Protein AF-A0A377K2W6-F1 (afdb_monomer)

Sequence (138 aa):
MQKRLEKEYHQPIAGQLLLKKDSHLPISGSIKARGGIYEVLAHAEKLALEAGLLTLEDDYSKLLSPEFKQFFSQYSIAVGSTGNLGLSIGIMSARIGFKVTVHMSADARAWKKAKLAQSWRYCRGIRARLWCCCRGRT

Structure (mmCIF, N/CA/C/O backbone):
data_AF-A0A377K2W6-F1
#
_entry.id   AF-A0A377K2W6-F1
#
loop_
_atom_site.group_PDB
_atom_site.id
_atom_site.type_symbol
_atom_site.label_atom_id
_atom_site.label_alt_id
_atom_site.label_comp_id
_atom_site.label_asym_id
_atom_site.label_entity_id
_atom_site.label_seq_id
_atom_site.pdbx_PDB_ins_code
_atom_site.Cartn_x
_atom_site.Cartn_y
_atom_site.Cartn_z
_atom_site.occupancy
_atom_site.B_iso_or_equiv
_atom_site.auth_seq_id
_atom_site.auth_comp_id
_atom_site.auth_asym_id
_atom_site.auth_atom_id
_atom_site.pdbx_PDB_model_num
ATOM 1 N N . MET A 1 1 ? 9.549 3.199 -28.302 1.00 90.75 1 MET A N 1
ATOM 2 C CA . MET A 1 1 ? 10.588 2.461 -27.551 1.00 90.75 1 MET A CA 1
ATOM 3 C C . MET A 1 1 ? 11.380 1.553 -28.481 1.00 90.75 1 MET A C 1
ATOM 5 O O . MET A 1 1 ? 12.550 1.834 -28.658 1.00 90.75 1 MET A O 1
ATOM 9 N N . GLN A 1 2 ? 10.752 0.572 -29.143 1.00 93.31 2 GLN A N 1
ATOM 10 C CA . GLN A 1 2 ? 11.415 -0.363 -30.074 1.00 93.31 2 GLN A CA 1
ATOM 11 C C . GLN A 1 2 ? 12.331 0.327 -31.099 1.00 93.31 2 GLN A C 1
ATOM 13 O O . GLN A 1 2 ? 13.540 0.177 -31.005 1.00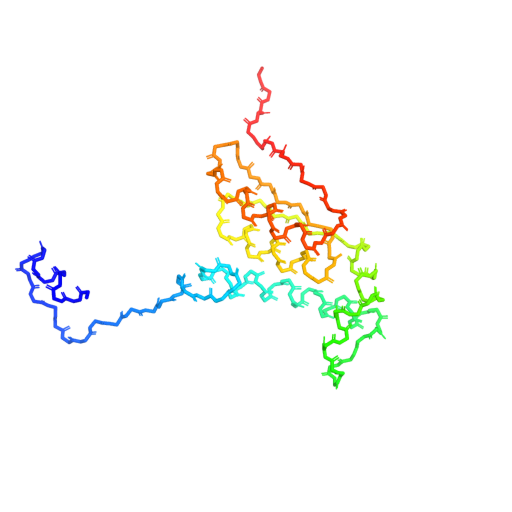 93.31 2 GLN A O 1
ATOM 18 N N . LYS A 1 3 ? 11.787 1.228 -31.933 1.00 94.12 3 LYS A N 1
ATOM 19 C CA . LYS A 1 3 ? 12.575 2.009 -32.913 1.00 94.12 3 LYS A CA 1
ATOM 20 C C . LYS A 1 3 ? 13.770 2.765 -32.317 1.00 94.12 3 LYS A C 1
ATOM 22 O O . LYS A 1 3 ? 14.778 2.966 -32.981 1.00 94.12 3 LYS A O 1
ATOM 27 N N . ARG A 1 4 ? 13.644 3.240 -31.071 1.00 95.25 4 ARG A N 1
ATOM 28 C CA . ARG A 1 4 ? 14.734 3.948 -30.386 1.00 95.25 4 ARG A CA 1
ATOM 29 C C . ARG A 1 4 ? 15.844 2.970 -30.003 1.00 95.25 4 ARG A C 1
ATOM 31 O O . ARG A 1 4 ? 16.998 3.289 -30.239 1.00 95.25 4 ARG A O 1
ATOM 38 N N . LEU A 1 5 ? 15.490 1.813 -29.444 1.00 95.44 5 LEU A N 1
ATOM 39 C CA . LEU A 1 5 ? 16.450 0.777 -29.060 1.00 95.44 5 LEU A CA 1
ATOM 40 C C . LEU A 1 5 ? 17.159 0.198 -30.290 1.00 95.44 5 LEU A C 1
ATOM 42 O O . LEU A 1 5 ? 18.373 0.070 -30.277 1.00 95.44 5 LEU A O 1
ATOM 46 N N . GLU A 1 6 ? 16.433 -0.056 -31.379 1.00 97.12 6 GLU A N 1
ATOM 47 C CA . GLU A 1 6 ? 17.031 -0.527 -32.638 1.00 97.12 6 GLU A CA 1
ATOM 48 C C . GLU A 1 6 ? 18.052 0.473 -33.193 1.00 97.12 6 GLU A C 1
ATOM 50 O O . GLU A 1 6 ? 19.136 0.091 -33.629 1.00 97.12 6 GLU A O 1
ATOM 55 N N . LYS A 1 7 ? 17.735 1.774 -33.115 1.00 96.88 7 LYS A N 1
ATOM 56 C CA . LYS A 1 7 ? 18.658 2.845 -33.503 1.00 96.88 7 LYS A CA 1
ATOM 57 C C . LYS A 1 7 ? 19.883 2.920 -32.587 1.00 96.88 7 LYS A C 1
ATOM 59 O O . LYS A 1 7 ? 20.976 3.152 -33.087 1.00 96.88 7 LYS A O 1
ATOM 64 N N . GLU A 1 8 ? 19.693 2.769 -31.278 1.00 97.19 8 GLU A N 1
ATOM 65 C CA . GLU A 1 8 ? 20.740 2.903 -30.254 1.00 97.19 8 GLU A CA 1
ATOM 66 C C . GLU A 1 8 ? 21.721 1.722 -30.258 1.00 97.19 8 GLU A C 1
ATOM 68 O O . GLU A 1 8 ? 22.918 1.927 -30.100 1.00 97.19 8 GLU A O 1
ATOM 73 N N . TYR A 1 9 ? 21.229 0.505 -30.503 1.00 96.00 9 TYR A N 1
ATOM 74 C CA . TYR A 1 9 ? 22.038 -0.719 -30.504 1.00 96.00 9 TYR A CA 1
ATOM 75 C C . TYR A 1 9 ? 22.412 -1.220 -31.904 1.00 96.00 9 TYR A C 1
ATOM 77 O O . TYR A 1 9 ? 23.085 -2.240 -32.016 1.00 96.00 9 TYR A O 1
ATOM 85 N N . HIS A 1 10 ? 21.987 -0.524 -32.965 1.00 96.19 10 HIS A N 1
ATOM 86 C CA . HIS A 1 10 ? 22.233 -0.888 -34.368 1.00 96.19 10 HIS A CA 1
ATOM 87 C C . HIS A 1 10 ? 21.837 -2.336 -34.709 1.00 96.19 10 HIS A C 1
ATOM 89 O O . HIS A 1 10 ? 22.500 -3.004 -35.500 1.00 96.19 10 HIS A O 1
ATOM 95 N N . GLN A 1 11 ? 20.758 -2.829 -34.099 1.00 95.62 11 GLN A N 1
ATOM 96 C CA . GLN A 1 11 ? 20.269 -4.199 -34.257 1.00 95.62 11 GLN A CA 1
ATOM 97 C C . GLN A 1 11 ? 18.739 -4.206 -34.363 1.00 95.62 11 GLN A C 1
ATOM 99 O O . GLN A 1 11 ? 18.085 -3.539 -33.555 1.00 95.62 11 GLN A O 1
ATOM 104 N N . PRO A 1 12 ? 18.144 -4.939 -35.322 1.00 94.81 12 PRO A N 1
ATOM 105 C CA . PRO A 1 12 ? 16.694 -5.071 -35.414 1.00 94.81 12 PRO A CA 1
ATOM 106 C C . PRO A 1 12 ? 16.151 -5.920 -34.256 1.00 94.81 12 PRO A C 1
ATOM 108 O O . PRO A 1 12 ? 16.730 -6.946 -33.901 1.00 94.81 12 PRO A O 1
ATOM 111 N N . ILE A 1 13 ? 15.013 -5.525 -33.680 1.00 95.81 13 ILE A N 1
ATOM 112 C CA . ILE A 1 13 ? 14.320 -6.319 -32.661 1.00 95.81 13 ILE A CA 1
ATOM 113 C C . ILE A 1 13 ? 13.221 -7.110 -33.366 1.00 95.81 13 ILE A C 1
ATOM 115 O O . ILE A 1 13 ? 12.223 -6.543 -33.811 1.00 95.81 13 ILE A O 1
ATOM 119 N N . ALA A 1 14 ? 13.404 -8.428 -33.466 1.00 95.81 14 ALA A N 1
ATOM 120 C CA . ALA A 1 14 ? 12.417 -9.316 -34.068 1.00 95.81 14 ALA A CA 1
ATOM 121 C C . ALA A 1 14 ? 11.099 -9.322 -33.270 1.00 95.81 14 ALA A C 1
ATOM 123 O O . ALA A 1 14 ? 11.094 -9.349 -32.037 1.00 95.81 14 ALA A O 1
ATOM 124 N N . GLY A 1 15 ? 9.971 -9.349 -33.981 1.00 94.69 15 GLY A N 1
ATOM 125 C CA . GLY A 1 15 ? 8.642 -9.395 -33.371 1.00 94.69 15 GLY A CA 1
ATOM 126 C C . GLY A 1 15 ? 8.199 -8.073 -32.730 1.00 94.69 15 GLY A C 1
ATOM 127 O O . GLY A 1 15 ? 8.595 -6.981 -33.143 1.00 94.69 15 GLY A O 1
ATOM 128 N N . GLN A 1 16 ? 7.306 -8.175 -31.740 1.00 95.06 16 GLN A N 1
ATOM 129 C CA . GLN A 1 16 ? 6.694 -7.027 -31.068 1.00 95.06 16 GLN A CA 1
ATOM 130 C C . GLN A 1 16 ? 7.304 -6.801 -29.683 1.00 95.06 16 GLN A C 1
ATOM 132 O O . GLN A 1 16 ? 7.242 -7.671 -28.816 1.00 95.06 16 GLN A O 1
ATOM 137 N N . LEU A 1 17 ? 7.818 -5.593 -29.438 1.00 95.06 17 LEU A N 1
ATOM 138 C CA . LEU A 1 17 ? 8.262 -5.185 -28.108 1.00 95.06 17 LEU A CA 1
ATOM 139 C C . LEU A 1 17 ? 7.119 -4.514 -27.330 1.00 95.06 17 LEU A C 1
ATOM 141 O O . LEU A 1 17 ? 6.713 -3.391 -27.638 1.00 95.06 17 LEU A O 1
ATOM 145 N N . LEU A 1 18 ? 6.653 -5.166 -26.264 1.00 95.62 18 LEU A N 1
ATOM 146 C CA . LEU A 1 18 ? 5.631 -4.636 -25.355 1.00 95.62 18 LEU A CA 1
ATOM 147 C C . LEU A 1 18 ? 6.252 -4.115 -24.049 1.00 95.62 18 LEU A C 1
ATOM 149 O O . LEU A 1 18 ? 7.241 -4.652 -23.557 1.00 95.62 18 LEU A O 1
ATOM 153 N N . LEU A 1 19 ? 5.650 -3.077 -23.454 1.00 94.25 19 LEU A N 1
ATOM 154 C CA . LEU A 1 19 ? 6.069 -2.519 -22.161 1.00 94.25 19 LEU A CA 1
ATOM 155 C C . LEU A 1 19 ? 4.882 -2.410 -21.200 1.00 94.25 19 LEU A C 1
ATOM 157 O O . LEU A 1 19 ? 3.964 -1.614 -21.410 1.00 94.25 19 LEU A O 1
ATOM 161 N N . LYS A 1 20 ? 4.936 -3.143 -20.084 1.00 96.25 20 LYS A N 1
ATOM 162 C CA . LYS A 1 20 ? 3.947 -3.026 -19.007 1.00 96.25 20 LYS A CA 1
ATOM 163 C C . LYS A 1 20 ? 4.263 -1.822 -18.113 1.00 96.25 20 LYS A C 1
ATOM 165 O O . LYS A 1 20 ? 5.212 -1.831 -17.332 1.00 96.25 20 LYS A O 1
ATOM 170 N N . LYS A 1 21 ? 3.450 -0.767 -18.216 1.00 95.88 21 LYS A N 1
ATOM 171 C CA . LYS A 1 21 ? 3.664 0.522 -17.533 1.00 95.88 21 LYS A CA 1
ATOM 172 C C . LYS A 1 21 ? 3.194 0.544 -16.072 1.00 95.88 21 LYS A C 1
ATOM 174 O O . LYS A 1 21 ? 2.395 1.392 -15.685 1.00 95.88 21 LYS A O 1
ATOM 179 N N . ASP A 1 22 ? 3.748 -0.318 -15.227 1.00 95.94 22 ASP A N 1
ATOM 180 C CA . ASP A 1 22 ? 3.431 -0.295 -13.789 1.00 95.94 22 ASP A CA 1
ATOM 181 C C . ASP A 1 22 ? 3.925 0.982 -13.076 1.00 95.94 22 ASP A C 1
ATOM 183 O O . ASP A 1 22 ? 3.456 1.323 -11.993 1.00 95.94 22 ASP A O 1
ATOM 187 N N . SER A 1 23 ? 4.810 1.751 -13.715 1.00 94.12 23 SER A N 1
ATOM 188 C CA . SER A 1 23 ? 5.178 3.112 -13.300 1.00 94.12 23 SER A CA 1
ATOM 189 C C . SER A 1 23 ? 4.008 4.105 -13.290 1.00 94.12 23 SER A C 1
ATOM 191 O O . SER A 1 23 ? 4.124 5.163 -12.685 1.00 94.12 23 SER A O 1
ATOM 193 N N . HIS A 1 24 ? 2.897 3.791 -13.961 1.00 94.06 24 HIS A N 1
ATOM 194 C CA . HIS A 1 24 ? 1.716 4.656 -14.054 1.00 94.06 24 HIS A CA 1
ATOM 195 C C . HIS A 1 24 ? 0.535 4.121 -13.239 1.00 94.06 24 HIS A C 1
ATOM 197 O O . HIS A 1 24 ? -0.574 4.634 -13.368 1.00 94.06 24 HIS A O 1
ATOM 203 N N . LEU A 1 25 ? 0.745 3.089 -12.413 1.00 93.94 25 LEU A N 1
ATOM 204 C CA . LEU A 1 25 ? -0.314 2.614 -11.530 1.00 93.94 25 LEU A CA 1
ATOM 205 C C . LEU A 1 25 ? -0.761 3.738 -10.584 1.00 93.94 25 LEU A C 1
ATOM 207 O O . LEU A 1 25 ? 0.089 4.484 -10.081 1.00 93.94 25 LEU A O 1
ATOM 211 N N . PRO A 1 26 ? -2.073 3.865 -10.327 1.00 91.69 26 PRO A N 1
ATOM 212 C CA . PRO A 1 26 ? -2.595 4.897 -9.443 1.00 91.69 26 PRO A CA 1
ATOM 213 C C . PRO A 1 26 ? -2.058 4.731 -8.014 1.00 91.69 26 PRO A C 1
ATOM 215 O O . PRO A 1 26 ? -1.423 3.733 -7.666 1.00 91.69 26 PRO A O 1
ATOM 218 N N . ILE A 1 27 ? -2.329 5.730 -7.171 1.00 89.56 27 ILE A N 1
ATOM 219 C CA . ILE A 1 27 ? -1.957 5.786 -5.747 1.00 89.56 27 ILE A CA 1
ATOM 220 C C . ILE A 1 27 ? -0.444 5.960 -5.529 1.00 89.56 27 ILE A C 1
ATOM 222 O O . ILE A 1 27 ? -0.019 7.010 -5.044 1.00 89.56 27 ILE A O 1
ATOM 226 N N . SER A 1 28 ? 0.391 4.984 -5.903 1.00 88.19 28 SER A N 1
ATOM 227 C CA . SER A 1 28 ? 1.834 5.018 -5.609 1.00 88.19 28 SER A CA 1
ATOM 228 C C . SER A 1 28 ? 2.762 5.086 -6.826 1.00 88.19 28 SER A C 1
ATOM 230 O O . SER A 1 28 ? 3.963 5.297 -6.638 1.00 88.19 28 SER A O 1
ATOM 232 N N . GLY A 1 29 ? 2.252 4.992 -8.062 1.00 91.56 29 GLY A N 1
ATOM 233 C CA . GLY A 1 29 ? 3.057 5.204 -9.278 1.00 91.56 29 GLY A CA 1
ATOM 234 C C . GLY A 1 29 ? 4.149 4.154 -9.482 1.00 91.56 29 GLY A C 1
ATOM 235 O O . GLY A 1 29 ? 5.253 4.467 -9.927 1.00 91.56 29 GLY A O 1
ATOM 236 N N . SER A 1 30 ? 3.904 2.912 -9.061 1.00 94.25 30 SER A N 1
ATOM 237 C CA . SER A 1 30 ? 4.871 1.824 -9.200 1.00 94.25 30 SER A CA 1
ATOM 238 C C . SER A 1 30 ? 4.205 0.458 -9.088 1.00 94.25 30 SER A C 1
ATOM 240 O O . SER A 1 30 ? 3.104 0.343 -8.558 1.00 94.25 30 SER A O 1
ATOM 242 N N . ILE A 1 31 ? 4.940 -0.602 -9.433 1.00 96.56 31 ILE A N 1
ATOM 243 C CA . ILE A 1 31 ? 4.527 -1.996 -9.200 1.00 96.56 31 ILE A CA 1
ATOM 244 C C . ILE A 1 31 ? 4.145 -2.287 -7.737 1.00 96.56 31 ILE A C 1
ATOM 246 O O . ILE A 1 31 ? 3.352 -3.183 -7.462 1.00 96.56 31 ILE A O 1
ATOM 250 N N . LYS A 1 32 ? 4.670 -1.515 -6.774 1.00 95.62 32 LYS A N 1
ATOM 251 C CA . LYS A 1 32 ? 4.354 -1.685 -5.349 1.00 95.62 32 LYS A CA 1
ATOM 252 C C . LYS A 1 32 ? 2.926 -1.240 -4.999 1.00 95.62 32 LYS A C 1
ATOM 254 O O . LYS A 1 32 ? 2.441 -1.638 -3.947 1.00 95.62 32 LYS A O 1
ATOM 259 N N . ALA A 1 33 ? 2.233 -0.538 -5.904 1.00 93.75 33 ALA A N 1
ATOM 260 C CA . ALA A 1 33 ? 0.791 -0.295 -5.825 1.00 93.75 33 ALA A CA 1
ATOM 261 C C . ALA A 1 33 ? -0.040 -1.588 -5.895 1.00 93.75 33 ALA A C 1
ATOM 263 O O . ALA A 1 33 ? -1.216 -1.566 -5.568 1.00 93.75 33 ALA A O 1
ATOM 264 N N . ARG A 1 34 ? 0.546 -2.709 -6.334 1.00 96.69 34 ARG A N 1
ATOM 265 C CA . ARG A 1 34 ? -0.113 -4.019 -6.307 1.00 96.69 34 ARG A CA 1
ATOM 266 C C . ARG A 1 34 ? 0.034 -4.641 -4.920 1.00 96.69 34 ARG A C 1
ATOM 268 O O . ARG A 1 34 ? -0.815 -4.445 -4.062 1.00 96.69 34 ARG A O 1
ATOM 275 N N . GLY A 1 35 ? 1.164 -5.309 -4.677 1.00 96.00 35 GLY A N 1
ATOM 276 C CA . GLY A 1 35 ? 1.384 -6.074 -3.447 1.00 96.00 35 GLY A CA 1
ATOM 277 C C . GLY A 1 35 ? 1.365 -5.225 -2.176 1.00 96.00 35 GLY A C 1
ATOM 278 O O . GLY A 1 35 ? 0.766 -5.627 -1.193 1.00 96.00 35 GLY A O 1
ATOM 279 N N . GLY A 1 36 ? 1.947 -4.021 -2.194 1.00 95.19 36 GLY A N 1
ATOM 280 C CA . GLY A 1 36 ? 1.998 -3.179 -0.993 1.00 95.19 36 GLY A CA 1
ATOM 281 C C . GLY A 1 36 ? 0.637 -2.621 -0.573 1.00 95.19 36 GLY A C 1
ATOM 282 O O . GLY A 1 36 ? 0.429 -2.368 0.605 1.00 95.19 36 GLY A O 1
ATOM 283 N N . ILE A 1 37 ? -0.278 -2.418 -1.523 1.00 96.25 37 ILE A N 1
ATOM 284 C CA . ILE A 1 37 ? -1.652 -1.996 -1.222 1.00 96.25 37 ILE A CA 1
ATOM 285 C C . ILE A 1 37 ? -2.485 -3.204 -0.806 1.00 96.25 37 ILE A C 1
ATOM 287 O O . ILE A 1 37 ? -3.190 -3.127 0.195 1.00 96.25 37 ILE A O 1
ATOM 291 N N . TYR A 1 38 ? -2.360 -4.314 -1.539 1.00 98.00 38 TYR A N 1
ATOM 292 C CA . TYR A 1 38 ? -3.048 -5.562 -1.224 1.00 98.00 38 TYR A CA 1
ATOM 293 C C . TYR A 1 38 ? -2.748 -6.039 0.199 1.00 98.00 38 TYR A C 1
ATOM 295 O O . TYR A 1 38 ? -3.677 -6.339 0.931 1.00 98.00 38 TYR A O 1
ATOM 303 N N . GLU A 1 39 ? -1.482 -6.017 0.621 1.00 98.06 39 GLU A N 1
ATOM 304 C CA . GLU A 1 39 ? -1.077 -6.410 1.977 1.00 98.06 39 GLU A CA 1
ATOM 305 C C . GLU A 1 39 ? -1.824 -5.614 3.058 1.00 98.06 39 GLU A C 1
ATOM 307 O O . GLU A 1 39 ? -2.353 -6.178 4.011 1.00 98.06 39 GLU A O 1
ATOM 312 N N . VAL A 1 40 ? -1.924 -4.291 2.889 1.00 97.12 40 VAL A N 1
ATOM 313 C CA . VAL A 1 40 ? -2.628 -3.425 3.847 1.00 97.12 40 VAL A CA 1
ATOM 314 C C . VAL A 1 40 ? -4.130 -3.710 3.850 1.00 97.12 40 VAL A C 1
ATOM 316 O O . VAL A 1 40 ? -4.740 -3.719 4.916 1.00 97.12 40 VAL A O 1
ATOM 319 N N . LEU A 1 41 ? -4.723 -3.931 2.674 1.00 97.50 41 LEU A N 1
ATOM 320 C CA . LEU A 1 41 ? -6.148 -4.237 2.541 1.00 97.50 41 LEU A CA 1
ATOM 321 C C . LEU A 1 41 ? -6.496 -5.597 3.152 1.00 97.50 41 LEU A C 1
ATOM 323 O O . LEU A 1 41 ? -7.409 -5.666 3.965 1.00 97.50 41 LEU A O 1
ATOM 327 N N . ALA A 1 42 ? -5.731 -6.639 2.828 1.00 98.06 42 ALA A N 1
ATOM 328 C CA . ALA A 1 42 ? -5.916 -7.979 3.372 1.00 98.06 42 ALA A CA 1
ATOM 329 C C . ALA A 1 42 ? -5.750 -7.989 4.898 1.00 98.06 42 ALA A C 1
ATOM 331 O O . ALA A 1 42 ? -6.522 -8.624 5.613 1.00 98.06 42 ALA A O 1
ATOM 332 N N . HIS A 1 43 ? -4.781 -7.233 5.424 1.00 97.94 43 HIS A N 1
ATOM 333 C CA . HIS A 1 43 ? -4.620 -7.095 6.867 1.00 97.94 43 HIS A CA 1
ATOM 334 C C . HIS A 1 43 ? -5.802 -6.361 7.525 1.00 97.94 43 HIS A C 1
ATOM 336 O O . HIS A 1 43 ? -6.263 -6.780 8.584 1.00 97.94 43 HIS A O 1
ATOM 342 N N . ALA A 1 44 ? -6.314 -5.293 6.902 1.00 97.75 44 ALA A N 1
ATOM 343 C CA . ALA A 1 44 ? -7.478 -4.560 7.402 1.00 97.75 44 ALA A CA 1
ATOM 344 C C . ALA A 1 44 ? -8.751 -5.416 7.407 1.00 97.75 44 ALA A C 1
ATOM 346 O O . ALA A 1 44 ? -9.469 -5.426 8.404 1.00 97.75 44 ALA A O 1
ATOM 347 N N . GLU A 1 45 ? -8.999 -6.147 6.318 1.00 98.06 45 GLU A N 1
ATOM 348 C CA . GLU A 1 45 ? -10.118 -7.082 6.185 1.00 98.06 45 GLU A CA 1
ATOM 349 C C . GLU A 1 45 ? -10.040 -8.159 7.267 1.00 98.06 45 GLU A C 1
ATOM 351 O O . GLU A 1 45 ? -10.980 -8.308 8.043 1.00 98.06 45 GLU A O 1
ATOM 356 N N . LYS A 1 46 ? -8.884 -8.822 7.411 1.00 98.06 46 LYS A N 1
ATOM 357 C CA . LYS A 1 46 ? -8.666 -9.835 8.449 1.00 98.06 46 LYS A CA 1
ATOM 358 C C . LYS A 1 46 ? -9.013 -9.315 9.847 1.00 98.06 46 LYS A C 1
ATOM 360 O O . LYS A 1 46 ? -9.780 -9.957 10.554 1.00 98.06 46 LYS A O 1
ATOM 365 N N . LEU A 1 47 ? -8.483 -8.152 10.236 1.00 98.06 47 LEU A N 1
ATOM 366 C CA . LEU A 1 47 ? -8.750 -7.568 11.556 1.00 98.06 47 LEU A CA 1
ATOM 367 C C . LEU A 1 47 ? -10.234 -7.238 11.758 1.00 98.06 47 LEU A C 1
ATOM 369 O O . LEU A 1 47 ? -10.769 -7.430 12.847 1.00 98.06 47 LEU A O 1
ATOM 373 N N . ALA A 1 48 ? -10.896 -6.726 10.721 1.00 97.69 48 ALA A N 1
ATOM 374 C CA . ALA A 1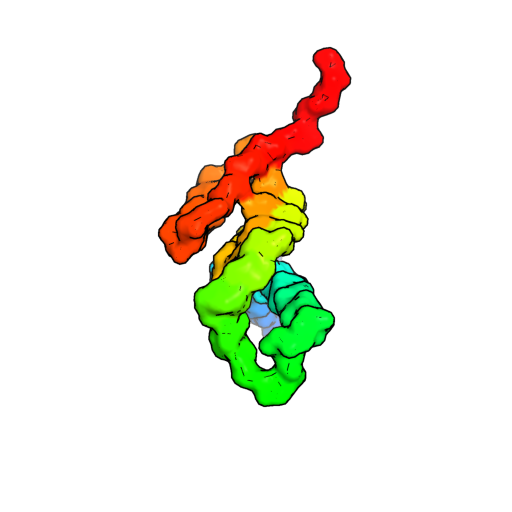 48 ? -12.304 -6.365 10.784 1.00 97.69 48 ALA A CA 1
ATOM 375 C C . ALA A 1 48 ? -13.226 -7.594 10.873 1.00 97.69 48 ALA A C 1
ATOM 377 O O . ALA A 1 48 ? -14.194 -7.564 11.636 1.00 97.69 48 ALA A O 1
ATOM 378 N N . LEU A 1 49 ? -12.906 -8.666 10.137 1.00 97.81 49 LEU A N 1
ATOM 379 C CA . LEU A 1 49 ? -13.602 -9.954 10.207 1.00 97.81 49 LEU A CA 1
ATOM 380 C C . LEU A 1 49 ? -13.408 -10.608 11.584 1.00 97.81 49 LEU A C 1
ATOM 382 O O . LEU A 1 49 ? -14.379 -11.016 12.213 1.00 97.81 49 LEU A O 1
ATOM 386 N N . GLU A 1 50 ? -12.170 -10.659 12.091 1.00 97.75 50 GLU A N 1
ATOM 387 C CA . GLU A 1 50 ? -11.851 -11.240 13.408 1.00 97.75 50 GLU A CA 1
ATOM 388 C C . GLU A 1 50 ? -12.538 -10.496 14.562 1.00 97.75 50 GLU A C 1
ATOM 390 O O . GLU A 1 50 ? -12.918 -11.110 15.557 1.00 97.75 50 GLU A O 1
ATOM 395 N N . ALA A 1 51 ? -12.740 -9.183 14.426 1.00 96.94 51 ALA A N 1
ATOM 396 C CA . ALA A 1 51 ? -13.476 -8.373 15.393 1.00 96.94 51 ALA A CA 1
ATOM 397 C C . ALA A 1 51 ? -15.009 -8.467 15.246 1.00 96.94 51 ALA A C 1
ATOM 399 O O . ALA A 1 51 ? -15.728 -7.840 16.024 1.00 96.94 51 ALA A O 1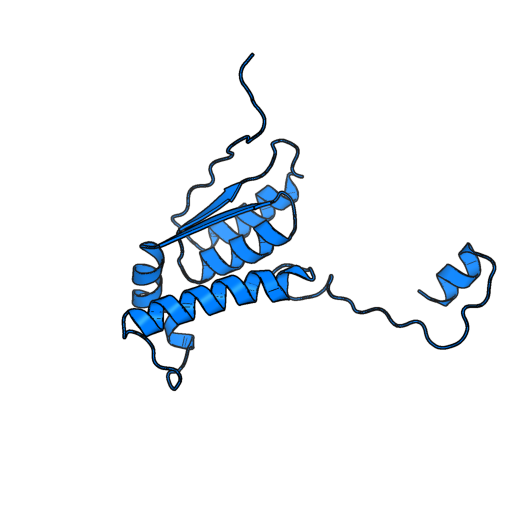
ATOM 400 N N . GLY A 1 52 ? -15.519 -9.195 14.245 1.00 96.94 52 GLY A N 1
ATOM 401 C CA . GLY A 1 52 ? -16.952 -9.284 13.945 1.00 96.94 52 GLY A CA 1
ATOM 402 C C . GLY A 1 52 ? -17.574 -7.967 13.467 1.00 96.94 52 GLY A C 1
ATOM 403 O O . GLY A 1 52 ? -18.788 -7.796 13.539 1.00 96.94 52 GLY A O 1
ATOM 404 N N . LEU A 1 53 ? -16.755 -7.012 13.011 1.00 96.19 53 LEU A N 1
ATOM 405 C CA . LEU A 1 53 ? -17.206 -5.696 12.540 1.00 96.19 53 LEU A CA 1
ATOM 406 C C . LEU A 1 53 ? -17.560 -5.700 11.046 1.00 96.19 53 LEU A C 1
ATOM 408 O O . LEU A 1 53 ? -18.287 -4.818 10.574 1.00 96.19 53 LEU A O 1
ATOM 412 N N . LEU A 1 54 ? -17.021 -6.670 10.309 1.00 97.38 54 LEU A N 1
ATOM 413 C CA . LEU A 1 54 ? -17.183 -6.862 8.872 1.00 97.38 54 LEU A CA 1
ATOM 414 C C . LEU A 1 54 ? -17.590 -8.314 8.593 1.00 97.38 54 LEU A C 1
ATOM 416 O O . LEU A 1 54 ? -17.157 -9.221 9.303 1.00 97.38 54 LEU A O 1
ATOM 420 N N . THR A 1 55 ? -18.367 -8.528 7.535 1.00 97.00 55 THR A N 1
ATOM 421 C CA . THR A 1 55 ? -18.562 -9.839 6.894 1.00 97.00 55 THR A CA 1
ATOM 422 C C . THR A 1 55 ? -18.109 -9.794 5.432 1.00 97.00 55 THR A C 1
ATOM 424 O O . THR A 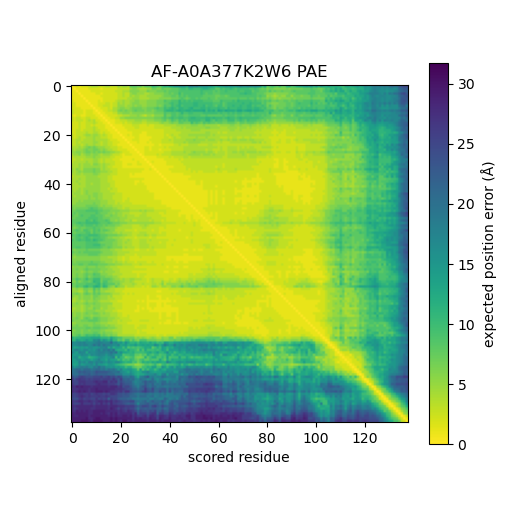1 55 ? -17.833 -8.725 4.886 1.00 97.00 55 THR A O 1
ATOM 427 N N . LEU A 1 56 ? -18.001 -10.949 4.769 1.00 96.12 56 LEU A N 1
ATOM 428 C CA . LEU A 1 56 ? -17.569 -10.997 3.365 1.00 96.12 56 LEU A CA 1
ATOM 429 C C . LEU A 1 56 ? -18.617 -10.411 2.405 1.00 96.12 56 LEU A C 1
ATOM 431 O O . LEU A 1 56 ? -18.279 -10.010 1.296 1.00 96.12 56 LEU A O 1
ATOM 435 N N . GLU A 1 57 ? -19.869 -10.341 2.845 1.00 96.81 57 GLU A N 1
ATOM 436 C CA . GLU A 1 57 ? -21.022 -9.870 2.080 1.00 96.81 57 GLU A CA 1
ATOM 437 C C . GLU A 1 57 ? -21.321 -8.377 2.293 1.00 96.81 57 GLU A C 1
ATOM 439 O O . GLU A 1 57 ? -22.161 -7.813 1.590 1.00 96.81 57 GLU A O 1
ATOM 444 N N . ASP A 1 58 ? -20.659 -7.737 3.260 1.00 96.44 58 ASP A N 1
ATOM 445 C CA . ASP A 1 58 ? -20.817 -6.312 3.541 1.00 96.44 58 ASP A CA 1
ATOM 446 C C . ASP A 1 58 ? -20.330 -5.431 2.377 1.00 96.44 58 ASP A C 1
ATOM 448 O O . ASP A 1 58 ? -19.460 -5.805 1.590 1.00 96.44 58 ASP A O 1
ATOM 452 N N . ASP A 1 59 ? -20.816 -4.187 2.319 1.00 96.88 59 ASP A N 1
ATOM 453 C CA . ASP A 1 59 ? -20.183 -3.148 1.504 1.00 96.88 59 ASP A CA 1
ATOM 454 C C . ASP A 1 59 ? -18.947 -2.584 2.223 1.00 96.88 59 ASP A C 1
ATOM 456 O O . ASP A 1 59 ? -19.035 -1.922 3.261 1.00 96.88 59 ASP A O 1
ATOM 460 N N . TYR A 1 60 ? -17.776 -2.796 1.622 1.00 96.56 60 TYR A N 1
ATOM 461 C CA . TYR A 1 60 ? -16.474 -2.415 2.170 1.00 96.56 60 TYR A CA 1
ATOM 462 C C . TYR A 1 60 ? -16.259 -0.897 2.178 1.00 96.56 60 TYR A C 1
ATOM 464 O O . TYR A 1 60 ? -15.297 -0.415 2.781 1.00 96.56 60 TYR A O 1
ATOM 472 N N . SER A 1 61 ? -17.160 -0.113 1.575 1.00 95.12 61 SER A N 1
ATOM 473 C CA . SER A 1 61 ? -17.182 1.344 1.732 1.00 95.12 61 SER A CA 1
ATOM 474 C C . SER A 1 61 ? -17.228 1.765 3.212 1.00 95.12 61 SER A C 1
ATOM 476 O O . SER A 1 61 ? -16.619 2.779 3.578 1.00 95.12 61 SER A O 1
ATOM 478 N N . LYS A 1 62 ? -17.822 0.935 4.091 1.00 94.50 62 LYS A N 1
ATOM 479 C CA . LYS A 1 62 ? -17.853 1.137 5.551 1.00 94.50 62 LYS A CA 1
ATOM 480 C C . LYS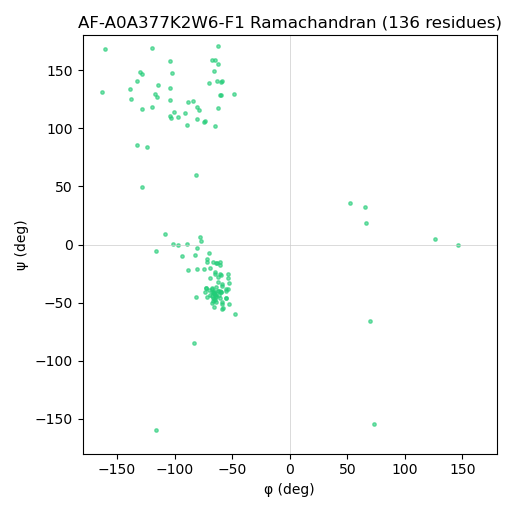 A 1 62 ? -16.469 1.168 6.201 1.00 94.50 62 LYS A C 1
ATOM 482 O O . LYS A 1 62 ? -16.302 1.855 7.201 1.00 94.50 62 LYS A O 1
ATOM 487 N N . LEU A 1 63 ? -15.444 0.544 5.605 1.00 94.19 63 LEU A N 1
ATOM 488 C CA . LEU A 1 63 ? -14.060 0.594 6.110 1.00 94.19 63 LEU A CA 1
ATOM 489 C C . LEU A 1 63 ? -13.487 2.021 6.158 1.00 94.19 63 LEU A C 1
ATOM 491 O O . LEU A 1 63 ? -12.458 2.264 6.786 1.00 94.19 63 LEU A O 1
ATOM 495 N N . LEU A 1 64 ? -14.133 2.977 5.482 1.00 92.62 64 LEU A N 1
ATOM 496 C CA . LEU A 1 64 ? -13.752 4.387 5.483 1.00 92.62 64 LEU A CA 1
ATOM 497 C C . LEU A 1 64 ? -14.548 5.240 6.481 1.00 92.62 64 LEU A C 1
ATOM 499 O O . LEU A 1 64 ? -14.278 6.448 6.565 1.00 92.62 64 LEU A O 1
ATOM 503 N N . SER A 1 65 ? -15.491 4.643 7.216 1.00 95.00 65 SER A N 1
ATOM 504 C CA . SER A 1 65 ? -16.315 5.327 8.211 1.00 95.00 65 SER A CA 1
ATOM 505 C C . SER A 1 65 ? -15.482 5.792 9.419 1.00 95.00 65 SER A C 1
ATOM 507 O O . SER A 1 65 ? -14.375 5.288 9.655 1.00 95.00 65 SER A O 1
ATOM 509 N N . PRO A 1 66 ? -15.964 6.782 10.193 1.00 95.00 66 PRO A N 1
ATOM 510 C CA . PRO A 1 66 ? -15.289 7.227 11.412 1.00 95.00 66 PRO A CA 1
ATOM 511 C C . PRO A 1 66 ? -15.040 6.096 12.421 1.00 95.00 66 PRO A C 1
ATOM 513 O O . PRO A 1 66 ? -13.966 6.045 13.021 1.00 95.00 66 PRO A O 1
ATOM 516 N N . GLU A 1 67 ? -15.985 5.167 12.560 1.00 95.31 67 GLU A N 1
ATOM 517 C CA . GLU A 1 67 ? -15.931 4.039 13.495 1.00 95.31 67 GLU A CA 1
ATOM 518 C C . GLU A 1 67 ? -14.810 3.066 13.108 1.00 95.31 67 GLU A C 1
ATOM 520 O O . GLU A 1 67 ? -13.977 2.707 13.943 1.00 95.31 67 GLU A O 1
ATOM 525 N N . PHE A 1 68 ? -14.711 2.712 11.821 1.00 96.88 68 PHE A N 1
ATOM 526 C CA . PHE A 1 68 ? -13.626 1.865 11.319 1.00 96.88 68 PHE A CA 1
ATOM 527 C C . PHE A 1 68 ? -12.266 2.545 11.417 1.00 96.88 68 PHE A C 1
ATOM 529 O O . PHE A 1 68 ? -11.289 1.919 11.824 1.00 96.88 68 PHE A O 1
ATOM 536 N N . LYS A 1 69 ? -12.186 3.847 11.125 1.00 94.25 69 LYS A N 1
ATOM 537 C CA . LYS A 1 69 ? -10.944 4.604 11.334 1.00 94.25 69 LYS A CA 1
ATOM 538 C C . LYS A 1 69 ? -10.510 4.586 12.797 1.00 94.25 69 LYS A C 1
ATOM 540 O O . LYS A 1 69 ? -9.319 4.444 13.071 1.00 94.25 69 LYS A O 1
ATOM 545 N N . GLN A 1 70 ? -11.450 4.715 13.735 1.00 95.62 70 GLN A N 1
ATOM 546 C CA . GLN A 1 70 ? -11.156 4.624 15.162 1.00 95.62 70 GLN A CA 1
ATOM 547 C C . GLN A 1 70 ? -10.679 3.219 15.544 1.00 95.62 70 GLN A C 1
ATOM 549 O O . GLN A 1 70 ? -9.681 3.103 16.259 1.00 95.62 70 GLN A O 1
ATOM 554 N N . PHE A 1 71 ? -11.324 2.170 15.032 1.00 97.81 71 PHE A N 1
ATOM 555 C CA . PHE A 1 71 ? -10.898 0.783 15.219 1.00 97.81 71 PHE A CA 1
ATOM 556 C C . PHE A 1 71 ? -9.466 0.556 14.706 1.00 97.81 71 PHE A C 1
ATOM 558 O O . PHE A 1 71 ? -8.582 0.184 15.479 1.00 97.81 71 PHE A O 1
ATOM 565 N N . PHE A 1 72 ? -9.179 0.894 13.446 1.00 97.62 72 PHE A N 1
ATOM 566 C CA . PHE A 1 72 ? -7.848 0.704 12.858 1.00 97.62 72 PHE A CA 1
ATOM 567 C C . PHE A 1 72 ? -6.757 1.558 13.518 1.00 97.62 72 PHE A C 1
ATOM 569 O O . PHE A 1 72 ? -5.594 1.153 13.538 1.00 97.62 72 PHE A O 1
ATOM 576 N N . SER A 1 73 ? -7.107 2.694 14.135 1.00 95.50 73 SER A N 1
ATOM 577 C CA . SER A 1 73 ? -6.151 3.532 14.878 1.00 95.50 73 SER A CA 1
ATOM 578 C C . SER A 1 73 ? -5.544 2.843 16.110 1.00 95.50 73 SER A C 1
ATOM 580 O O . SER A 1 73 ? -4.529 3.305 16.649 1.00 95.50 73 SER A O 1
ATOM 582 N N . GLN A 1 74 ? -6.142 1.742 16.569 1.00 96.31 74 GLN A N 1
ATOM 583 C CA . GLN A 1 74 ? -5.624 0.923 17.666 1.00 96.31 74 GLN A CA 1
ATOM 584 C C . GLN A 1 74 ? -4.424 0.074 17.224 1.00 96.31 74 GLN A C 1
ATOM 586 O O . GLN A 1 74 ? -3.587 -0.279 18.051 1.00 96.31 74 GLN A O 1
ATOM 591 N N . TYR A 1 75 ? -4.281 -0.159 15.918 1.00 96.94 75 TYR A N 1
ATOM 592 C CA . TYR A 1 75 ? -3.222 -0.965 15.324 1.00 96.94 75 TYR A CA 1
ATOM 593 C C . TYR A 1 75 ? -2.155 -0.091 14.659 1.00 96.94 75 TYR A C 1
ATOM 595 O O . TYR A 1 75 ? -2.384 1.067 14.283 1.00 96.94 75 TYR A O 1
ATOM 603 N N . SER A 1 76 ? -0.958 -0.656 14.499 1.00 94.62 76 SER A N 1
ATOM 604 C CA . SER A 1 76 ? 0.174 0.037 13.890 1.00 94.62 76 SER A CA 1
ATOM 605 C C . SER A 1 76 ? 0.883 -0.797 12.835 1.00 94.62 76 SER A C 1
ATOM 607 O O . SER A 1 76 ? 1.139 -1.976 13.052 1.00 94.62 76 SER A O 1
ATOM 609 N N . ILE A 1 77 ? 1.287 -0.148 11.745 1.00 94.25 77 ILE A N 1
ATOM 610 C CA . ILE A 1 77 ? 2.056 -0.749 10.653 1.00 94.25 77 ILE A CA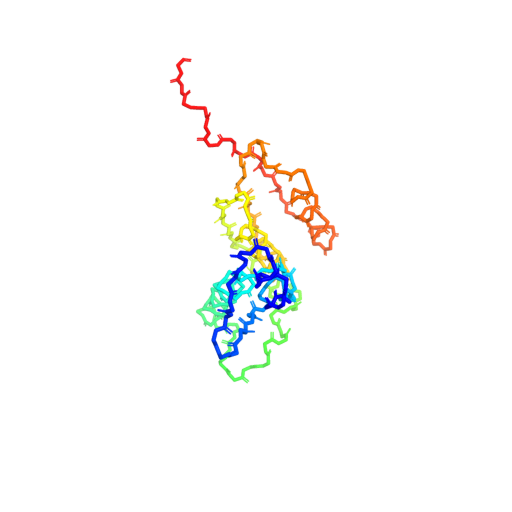 1
ATOM 611 C C . ILE A 1 77 ? 3.426 -0.074 10.594 1.00 94.25 77 ILE A C 1
ATOM 613 O O . ILE A 1 77 ? 3.523 1.151 10.509 1.00 94.25 77 ILE A O 1
ATOM 617 N N . ALA A 1 78 ? 4.497 -0.862 10.612 1.00 93.25 78 ALA A N 1
ATOM 618 C CA . ALA A 1 78 ? 5.856 -0.371 10.422 1.00 93.25 78 ALA A CA 1
ATOM 619 C C . ALA A 1 78 ? 6.448 -0.935 9.127 1.00 93.25 78 ALA A C 1
ATOM 621 O O . ALA A 1 78 ? 6.303 -2.117 8.832 1.00 93.25 78 ALA A O 1
ATOM 622 N N . VAL A 1 79 ? 7.133 -0.095 8.350 1.00 92.12 79 VAL A N 1
ATOM 623 C CA . VAL A 1 79 ? 7.821 -0.521 7.124 1.00 92.12 79 VAL A CA 1
ATOM 624 C C . VAL A 1 79 ? 9.192 0.135 7.015 1.00 92.12 79 VAL A C 1
ATOM 626 O O . VAL A 1 79 ? 9.318 1.358 7.043 1.00 92.12 79 VAL A O 1
ATOM 629 N N . GLY A 1 80 ? 10.232 -0.681 6.853 1.00 90.75 80 GLY A N 1
ATOM 630 C CA . GLY A 1 80 ? 11.580 -0.228 6.514 1.00 90.75 80 GLY A CA 1
ATOM 631 C C . GLY A 1 80 ? 11.766 -0.161 5.004 1.00 90.75 80 GLY A C 1
ATOM 632 O O . GLY A 1 80 ? 11.930 -1.186 4.353 1.00 90.75 80 GLY A O 1
ATOM 633 N N . SER A 1 81 ? 11.717 1.034 4.415 1.00 87.25 81 SER A N 1
ATOM 634 C CA . SER A 1 81 ? 11.933 1.206 2.975 1.00 87.25 81 SER A CA 1
ATOM 635 C C . SER A 1 81 ? 12.229 2.658 2.609 1.00 87.25 81 SER A C 1
ATOM 637 O O . SER A 1 81 ? 11.433 3.554 2.865 1.00 87.25 81 SER A O 1
ATOM 639 N N . THR A 1 82 ? 13.284 2.876 1.825 1.00 82.12 82 THR A N 1
ATOM 640 C CA . THR A 1 82 ? 13.602 4.176 1.197 1.00 82.12 82 THR A CA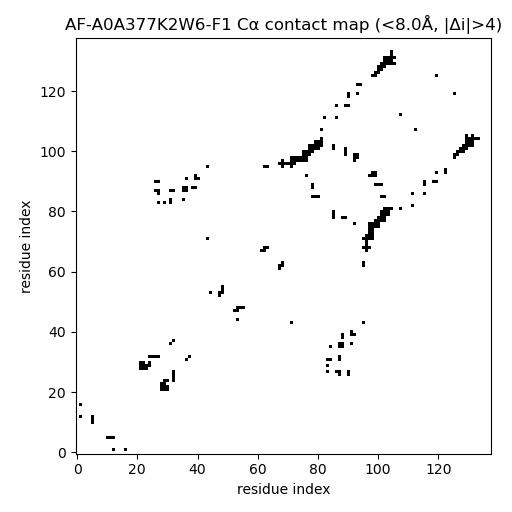 1
ATOM 641 C C . THR A 1 82 ? 12.946 4.369 -0.183 1.00 82.12 82 THR A C 1
ATOM 643 O O . THR A 1 82 ? 13.142 5.383 -0.867 1.00 82.12 82 THR A O 1
ATOM 646 N N . GLY A 1 83 ? 12.179 3.373 -0.637 1.00 86.69 83 GLY A N 1
ATOM 647 C CA . GLY A 1 83 ? 11.598 3.277 -1.974 1.00 86.69 83 GLY A CA 1
ATOM 648 C C . GLY A 1 83 ? 10.070 3.296 -2.016 1.00 86.69 83 GLY A C 1
ATOM 649 O O . GLY A 1 83 ? 9.389 3.737 -1.092 1.00 86.69 83 GLY A O 1
ATOM 650 N N . ASN A 1 84 ? 9.532 2.792 -3.126 1.00 88.56 84 ASN A N 1
ATOM 651 C CA . ASN A 1 84 ? 8.096 2.821 -3.410 1.00 88.56 84 ASN A CA 1
ATOM 652 C C . ASN A 1 84 ? 7.274 1.851 -2.547 1.00 88.56 84 ASN A C 1
ATOM 654 O O . ASN A 1 84 ? 6.054 1.987 -2.492 1.00 88.56 84 ASN A O 1
ATOM 658 N N . LEU A 1 85 ? 7.912 0.887 -1.872 1.00 91.88 85 LEU A N 1
ATOM 659 C CA . LEU A 1 85 ? 7.226 -0.006 -0.936 1.00 91.88 85 LEU A CA 1
ATOM 660 C C . LEU A 1 85 ? 6.704 0.785 0.269 1.00 91.88 85 LEU A C 1
ATOM 662 O O . LEU A 1 85 ? 5.503 0.800 0.512 1.00 91.88 85 LEU A O 1
ATOM 666 N N . GLY A 1 86 ? 7.592 1.532 0.934 1.00 89.88 86 GLY A N 1
ATOM 667 C CA . GLY A 1 86 ? 7.227 2.431 2.033 1.00 89.88 86 GLY A CA 1
ATOM 668 C C . GLY A 1 86 ? 6.214 3.499 1.615 1.00 89.88 86 GLY A C 1
ATOM 669 O O . GLY A 1 86 ? 5.327 3.833 2.391 1.00 89.88 86 GLY A O 1
ATOM 670 N N . LEU A 1 87 ? 6.281 3.974 0.364 1.00 89.00 87 LEU A N 1
ATOM 671 C CA . LEU A 1 87 ? 5.268 4.876 -0.191 1.00 89.00 87 LEU A CA 1
ATOM 672 C C . LEU A 1 87 ? 3.895 4.198 -0.327 1.00 89.00 87 LEU A C 1
ATOM 674 O O . LEU A 1 87 ? 2.894 4.778 0.074 1.00 89.00 87 LEU A O 1
ATOM 678 N N . SER A 1 88 ? 3.847 2.984 -0.880 1.00 92.25 88 SER A N 1
ATOM 679 C CA . SER A 1 88 ? 2.588 2.266 -1.134 1.00 92.25 88 SER A CA 1
ATOM 680 C C . SER A 1 88 ? 1.898 1.872 0.171 1.00 92.25 88 SER A C 1
ATOM 682 O O . SER A 1 88 ? 0.737 2.217 0.372 1.00 92.25 88 SER A O 1
ATOM 684 N N . ILE A 1 89 ? 2.644 1.239 1.083 1.00 94.06 89 ILE A N 1
ATOM 685 C CA . ILE A 1 89 ? 2.147 0.849 2.407 1.00 94.06 89 ILE A CA 1
ATOM 686 C C . ILE A 1 89 ? 1.786 2.096 3.216 1.00 94.06 89 ILE A C 1
ATOM 688 O O . ILE A 1 89 ? 0.714 2.151 3.807 1.00 94.06 89 ILE A O 1
ATOM 692 N N . GLY A 1 90 ? 2.641 3.123 3.202 1.00 90.69 90 GLY A N 1
ATOM 693 C CA . GLY A 1 90 ? 2.430 4.367 3.940 1.00 90.69 90 GLY A CA 1
ATOM 694 C C . GLY A 1 90 ? 1.139 5.088 3.560 1.00 90.69 90 GLY A C 1
ATOM 695 O O . GLY A 1 90 ? 0.363 5.449 4.442 1.00 90.69 90 GLY A O 1
ATOM 696 N N . ILE A 1 91 ? 0.893 5.276 2.257 1.00 90.19 91 ILE A N 1
ATOM 697 C CA . ILE A 1 91 ? -0.323 5.940 1.762 1.00 90.19 91 ILE A CA 1
ATOM 698 C C . ILE A 1 91 ? -1.565 5.120 2.123 1.00 90.19 91 ILE A C 1
ATOM 700 O O . ILE A 1 91 ? -2.519 5.674 2.669 1.00 90.19 91 ILE A O 1
ATOM 704 N N . MET A 1 92 ? -1.551 3.812 1.845 1.00 95.19 92 MET A N 1
ATOM 705 C CA . MET A 1 92 ? -2.728 2.971 2.060 1.00 95.19 92 MET A CA 1
ATOM 706 C C . MET A 1 92 ? -3.064 2.825 3.550 1.00 95.19 92 MET A C 1
ATOM 708 O O . MET A 1 92 ? -4.214 3.007 3.942 1.00 95.19 92 MET A O 1
ATOM 712 N N . SER A 1 93 ? -2.052 2.590 4.392 1.00 94.50 93 SER A N 1
ATOM 713 C CA . SER A 1 93 ? -2.227 2.419 5.841 1.00 94.50 93 SER A CA 1
ATOM 714 C C . SER A 1 93 ? -2.829 3.667 6.483 1.00 94.50 93 SER A C 1
ATOM 716 O O . SER A 1 93 ? -3.792 3.577 7.244 1.00 94.50 93 SER A O 1
ATOM 718 N N . ALA A 1 94 ? -2.307 4.845 6.122 1.00 90.75 94 ALA A N 1
ATOM 719 C CA . ALA A 1 94 ? -2.827 6.115 6.616 1.00 90.75 94 ALA A CA 1
ATOM 720 C C . ALA A 1 94 ? -4.270 6.370 6.150 1.00 90.75 94 ALA A C 1
ATOM 722 O O . ALA A 1 94 ? -5.071 6.903 6.913 1.00 90.75 94 ALA A O 1
ATOM 723 N N . ARG A 1 95 ? -4.620 5.975 4.915 1.00 92.94 95 ARG A N 1
ATOM 724 C CA . ARG A 1 95 ? -5.968 6.184 4.365 1.00 92.94 95 ARG A CA 1
ATOM 725 C C . ARG A 1 95 ? -7.042 5.356 5.075 1.00 92.94 95 ARG A C 1
ATOM 727 O O . ARG A 1 95 ? -8.159 5.865 5.222 1.00 92.94 95 ARG A O 1
ATOM 734 N N . ILE A 1 96 ? -6.706 4.123 5.463 1.00 94.75 96 ILE A N 1
ATOM 735 C CA . ILE A 1 96 ? -7.579 3.205 6.213 1.00 94.75 96 ILE A CA 1
ATOM 736 C C . ILE A 1 96 ? -7.733 3.651 7.673 1.00 94.75 96 ILE A C 1
ATOM 738 O O . ILE A 1 96 ? -8.830 3.601 8.212 1.00 94.75 96 ILE A O 1
ATOM 742 N N . GLY A 1 97 ? -6.666 4.166 8.292 1.00 93.44 97 GLY A N 1
ATOM 743 C CA . GLY A 1 97 ? -6.703 4.682 9.668 1.00 93.44 97 GLY A CA 1
ATOM 744 C C . GLY A 1 97 ? -5.658 4.079 10.606 1.00 93.44 97 GLY A C 1
ATOM 745 O O . GLY A 1 97 ? -5.639 4.417 11.786 1.00 93.44 97 GLY A O 1
ATOM 746 N N . PHE A 1 98 ? -4.761 3.229 10.101 1.00 95.56 98 PHE A N 1
ATOM 747 C CA . PHE A 1 98 ? -3.666 2.669 10.890 1.00 95.56 98 PHE A CA 1
ATOM 748 C C . PHE A 1 98 ? -2.656 3.732 11.325 1.00 95.56 98 PHE A C 1
ATOM 750 O O . PHE A 1 98 ? -2.333 4.667 10.585 1.00 95.56 98 PHE A O 1
ATOM 757 N N . LYS A 1 99 ? -2.031 3.517 12.487 1.00 93.81 99 LYS A N 1
ATOM 758 C CA . LYS A 1 99 ? -0.816 4.248 12.867 1.00 93.81 99 LYS A CA 1
ATOM 759 C C . LYS A 1 99 ? 0.367 3.717 12.059 1.00 93.81 99 LYS A C 1
ATOM 761 O O . LYS A 1 99 ? 0.869 2.634 12.340 1.00 93.81 99 LYS A O 1
ATOM 766 N N . VAL A 1 100 ? 0.843 4.466 11.068 1.00 91.38 100 VAL A N 1
ATOM 767 C CA . VAL A 1 100 ? 1.942 4.006 10.202 1.00 91.38 100 VAL A CA 1
ATOM 768 C C . VAL A 1 100 ? 3.284 4.663 10.529 1.00 91.38 100 VAL A C 1
ATOM 770 O O . VAL A 1 100 ? 3.370 5.880 10.676 1.00 91.38 100 VAL A O 1
ATOM 773 N N . THR A 1 101 ? 4.351 3.862 10.596 1.00 89.50 101 THR A N 1
ATOM 774 C CA . THR A 1 101 ? 5.739 4.334 10.710 1.00 89.50 101 THR A CA 1
ATOM 775 C C . THR A 1 101 ? 6.557 3.843 9.519 1.00 89.50 101 THR A C 1
ATOM 777 O O . THR A 1 101 ? 6.733 2.644 9.319 1.00 89.50 101 THR A O 1
ATOM 780 N N . VAL A 1 102 ? 7.086 4.774 8.721 1.00 87.44 102 VAL A N 1
ATOM 781 C CA . VAL A 1 102 ? 7.974 4.456 7.593 1.00 87.44 102 VAL A CA 1
ATOM 782 C C . VAL A 1 102 ? 9.411 4.789 7.981 1.00 87.44 102 VAL A C 1
ATOM 784 O O . VAL A 1 102 ? 9.773 5.960 8.100 1.00 87.44 102 VAL A O 1
ATOM 787 N N . HIS A 1 103 ? 10.240 3.763 8.153 1.00 85.94 103 HIS A N 1
ATOM 788 C CA . HIS A 1 103 ? 11.666 3.918 8.412 1.00 85.94 103 HIS A CA 1
ATOM 789 C C . HIS A 1 103 ? 12.413 4.093 7.088 1.00 85.94 103 HIS A C 1
ATOM 791 O O . HIS A 1 103 ? 12.334 3.254 6.187 1.00 85.94 103 HIS A O 1
ATOM 797 N N . MET A 1 104 ? 13.146 5.199 6.969 1.00 80.19 104 MET A N 1
ATOM 798 C CA . MET A 1 104 ? 13.947 5.534 5.792 1.00 80.19 104 MET A CA 1
ATOM 799 C C . MET A 1 104 ? 15.374 5.880 6.224 1.00 80.19 104 MET A C 1
ATOM 801 O O . MET A 1 104 ? 15.564 6.475 7.285 1.00 80.19 104 MET A O 1
ATOM 805 N N . SER A 1 105 ? 16.370 5.566 5.390 1.00 78.19 105 SER A N 1
ATOM 806 C CA . SER A 1 105 ? 17.733 6.067 5.591 1.00 78.19 105 SER A CA 1
ATOM 807 C C . SER A 1 105 ? 17.774 7.599 5.508 1.00 78.19 105 SER A C 1
ATOM 809 O O . SER A 1 105 ? 16.913 8.233 4.879 1.00 78.19 105 SER A O 1
ATOM 811 N N . ALA A 1 106 ? 18.783 8.201 6.142 1.00 69.56 106 ALA A N 1
ATOM 812 C CA . ALA A 1 106 ? 18.976 9.650 6.142 1.00 69.56 106 ALA A CA 1
ATOM 813 C C . ALA A 1 106 ? 19.060 10.211 4.708 1.00 69.56 106 ALA A C 1
ATOM 815 O O . ALA A 1 106 ? 18.378 11.194 4.403 1.00 69.56 106 ALA A O 1
ATOM 816 N N . ASP A 1 107 ? 19.748 9.494 3.815 1.00 71.81 107 ASP A N 1
ATOM 817 C CA . ASP A 1 107 ? 20.004 9.871 2.415 1.00 71.81 107 ASP A CA 1
ATOM 818 C C . ASP A 1 107 ? 18.808 9.671 1.473 1.00 71.81 107 ASP A C 1
ATOM 820 O O . ASP A 1 107 ? 18.894 9.883 0.260 1.00 71.81 107 ASP A O 1
ATOM 824 N N . ALA A 1 108 ? 17.654 9.242 1.994 1.00 69.56 108 ALA A N 1
ATOM 825 C CA . ALA A 1 108 ? 16.466 9.095 1.171 1.00 69.56 108 ALA A CA 1
ATOM 826 C C . ALA A 1 108 ? 16.059 10.440 0.541 1.00 69.56 108 ALA A C 1
ATOM 828 O O . ALA A 1 108 ? 15.883 11.444 1.239 1.00 69.56 108 ALA A O 1
ATOM 829 N N . ARG A 1 109 ? 15.854 10.428 -0.789 1.00 71.94 109 ARG A N 1
ATOM 830 C CA . ARG A 1 109 ? 15.504 11.614 -1.591 1.00 71.94 109 ARG A CA 1
ATOM 831 C C . ARG A 1 109 ? 14.362 12.411 -0.953 1.00 71.94 109 ARG A C 1
ATOM 833 O O . ARG A 1 109 ? 13.292 11.858 -0.684 1.00 71.94 109 ARG A O 1
ATOM 840 N N . ALA A 1 110 ? 14.568 13.720 -0.799 1.00 71.19 110 ALA A N 1
ATOM 841 C CA . ALA A 1 110 ? 13.653 14.628 -0.104 1.00 71.19 110 ALA A CA 1
ATOM 842 C C . ALA A 1 110 ? 12.211 14.571 -0.635 1.00 71.19 110 ALA A C 1
ATOM 844 O O . ALA A 1 110 ? 11.269 14.546 0.153 1.00 71.19 110 ALA A O 1
ATOM 845 N N . TRP A 1 111 ? 12.021 14.441 -1.953 1.00 70.44 111 TRP A N 1
ATOM 846 C CA . TRP A 1 111 ? 10.684 14.377 -2.553 1.00 70.44 111 TRP A CA 1
ATOM 847 C C . TRP A 1 111 ? 9.863 13.162 -2.092 1.00 70.44 111 TRP A C 1
ATOM 849 O O . TRP A 1 111 ? 8.640 13.246 -2.032 1.00 70.44 111 TRP A O 1
ATOM 859 N N . LYS A 1 112 ? 10.498 12.042 -1.716 1.00 64.56 112 LYS A N 1
ATOM 860 C CA . LYS A 1 112 ? 9.778 10.869 -1.186 1.00 64.56 112 LYS A CA 1
ATOM 861 C C . LYS A 1 112 ? 9.278 11.123 0.231 1.00 64.56 112 LYS A C 1
ATOM 863 O O . LYS A 1 112 ? 8.136 10.792 0.536 1.00 64.56 112 LYS A O 1
ATOM 868 N N . LYS A 1 113 ? 10.109 11.766 1.059 1.00 66.06 113 LYS A N 1
ATOM 869 C CA . LYS A 1 113 ? 9.725 12.228 2.401 1.00 66.06 113 LYS A CA 1
ATOM 870 C C . LYS A 1 113 ? 8.583 13.246 2.301 1.00 66.06 113 LYS A C 1
ATOM 872 O O . LYS A 1 113 ? 7.597 13.124 3.016 1.00 66.06 113 LYS A O 1
ATOM 877 N N . ALA A 1 114 ? 8.672 14.181 1.352 1.00 67.12 114 ALA A N 1
ATOM 878 C CA . ALA A 1 114 ? 7.642 15.187 1.105 1.00 67.12 114 ALA A CA 1
ATOM 879 C C . ALA A 1 114 ? 6.329 14.589 0.572 1.00 67.12 114 ALA A C 1
ATOM 881 O O . ALA A 1 114 ? 5.264 14.988 1.024 1.00 67.12 114 ALA A O 1
ATOM 882 N N . LYS A 1 115 ? 6.375 13.610 -0.344 1.00 67.69 115 LYS A N 1
ATOM 883 C CA . LYS A 1 115 ? 5.174 12.947 -0.887 1.00 67.69 115 LYS A CA 1
ATOM 884 C C . LYS A 1 115 ? 4.449 12.112 0.169 1.00 67.69 115 LYS A C 1
ATOM 886 O O . LYS A 1 115 ? 3.218 12.119 0.221 1.00 67.69 115 LYS A O 1
ATOM 891 N N . LEU A 1 116 ? 5.212 11.439 1.031 1.00 61.91 116 LEU A N 1
ATOM 892 C CA . LEU A 1 116 ? 4.686 10.824 2.244 1.00 61.91 116 LEU A CA 1
ATOM 893 C C . LEU A 1 116 ? 4.025 11.901 3.120 1.00 61.91 116 LEU A C 1
ATOM 895 O O . LEU A 1 116 ? 2.821 11.840 3.327 1.00 61.91 116 LEU A O 1
ATOM 899 N N . ALA A 1 117 ? 4.744 12.965 3.486 1.00 59.97 117 ALA A N 1
ATOM 900 C CA . ALA A 1 117 ? 4.214 14.053 4.314 1.00 59.97 117 ALA A CA 1
ATOM 901 C C . ALA A 1 117 ? 2.977 14.775 3.731 1.00 59.97 117 ALA A C 1
ATOM 903 O O . ALA A 1 117 ? 2.080 15.154 4.479 1.00 59.97 117 ALA A O 1
ATOM 904 N N . GLN A 1 118 ? 2.875 14.954 2.410 1.00 54.94 118 GLN A N 1
ATOM 905 C CA . GLN A 1 118 ? 1.691 15.527 1.753 1.00 54.94 118 GLN A CA 1
ATOM 906 C C . GLN A 1 118 ? 0.490 14.590 1.820 1.00 54.94 118 GLN A C 1
ATOM 908 O O . GLN A 1 118 ? -0.609 15.040 2.142 1.00 54.94 118 GLN A O 1
ATOM 913 N N . SER A 1 119 ? 0.706 13.294 1.581 1.00 53.47 119 SER A N 1
ATOM 914 C CA . SER A 1 119 ? -0.337 12.279 1.779 1.00 53.47 119 SER A CA 1
ATOM 915 C C . SER A 1 119 ? -0.814 12.265 3.240 1.00 53.47 119 SER A C 1
ATOM 917 O O . SER A 1 119 ? -1.969 11.958 3.514 1.00 53.47 119 SER A O 1
ATOM 919 N N . TRP A 1 120 ? 0.044 12.687 4.177 1.00 53.34 120 TRP A N 1
ATOM 920 C CA . TRP A 1 120 ? -0.264 12.808 5.603 1.00 53.34 120 TRP A CA 1
ATOM 921 C C . TRP A 1 120 ? -1.030 14.089 5.979 1.00 53.34 120 TRP A C 1
ATOM 923 O O . TRP A 1 120 ? -1.722 14.084 6.993 1.00 53.34 120 TRP A O 1
ATOM 933 N N . ARG A 1 121 ? -1.006 15.169 5.173 1.00 38.69 121 ARG A N 1
ATOM 934 C CA . ARG A 1 121 ? -1.817 16.385 5.447 1.00 38.69 121 ARG A CA 1
ATOM 935 C C . ARG A 1 121 ? -3.326 16.123 5.374 1.00 38.69 121 ARG A C 1
ATOM 937 O O . ARG A 1 121 ? -4.085 16.837 6.021 1.00 38.69 121 ARG A O 1
ATOM 944 N N . TYR A 1 122 ? -3.750 15.088 4.648 1.00 36.78 122 TYR A N 1
ATOM 945 C CA . TYR A 1 122 ? -5.150 14.653 4.578 1.00 36.78 122 TYR A CA 1
ATOM 946 C C . TYR A 1 122 ? -5.584 13.764 5.762 1.00 36.78 122 TYR A C 1
ATOM 948 O O . TYR A 1 122 ? -6.773 13.505 5.917 1.00 36.78 122 TYR A O 1
ATOM 956 N N . CYS A 1 123 ? -4.657 13.315 6.618 1.00 37.59 123 CYS A N 1
ATOM 957 C CA . CYS A 1 123 ? -4.918 12.424 7.755 1.00 37.59 123 CYS A CA 1
ATOM 958 C C . CYS A 1 123 ? -4.229 12.978 9.020 1.00 37.59 123 CYS A C 1
ATOM 960 O O . CYS A 1 123 ? -3.090 12.628 9.327 1.00 37.59 123 CYS A O 1
ATOM 962 N N . ARG A 1 124 ? -4.888 13.890 9.752 1.00 31.50 124 ARG A N 1
ATOM 963 C CA . ARG A 1 124 ? -4.350 14.464 11.004 1.00 31.50 124 ARG A CA 1
ATOM 964 C C . ARG A 1 124 ? -4.166 13.354 12.058 1.00 31.50 124 ARG A C 1
ATOM 966 O O . ARG A 1 124 ? -5.159 12.772 12.474 1.00 31.50 124 ARG A O 1
ATOM 973 N N . GLY A 1 125 ? -2.930 13.089 12.513 1.00 39.09 125 GLY A N 1
ATOM 974 C CA . GLY A 1 125 ? -2.686 12.274 13.723 1.00 39.09 125 GLY A CA 1
ATOM 975 C C . GLY A 1 125 ? -1.442 11.369 13.790 1.00 39.09 125 GLY A C 1
ATOM 976 O O . GLY A 1 125 ? -1.255 10.708 14.808 1.00 39.09 125 GLY A O 1
ATOM 977 N N . ILE A 1 126 ? -0.576 11.301 12.771 1.00 40.94 126 ILE A N 1
ATOM 978 C CA . ILE A 1 126 ? 0.463 10.248 12.688 1.00 40.94 126 ILE A CA 1
ATOM 979 C C . ILE A 1 126 ? 1.890 10.836 12.727 1.00 40.94 126 ILE A C 1
ATOM 981 O O . ILE A 1 126 ? 2.208 11.769 11.992 1.00 40.94 126 ILE A O 1
ATOM 985 N N . ARG A 1 127 ? 2.760 10.298 13.605 1.00 41.59 127 ARG A N 1
ATOM 986 C CA . ARG A 1 127 ? 4.158 10.741 13.807 1.00 41.59 127 ARG A CA 1
ATOM 987 C C . ARG A 1 127 ? 5.120 10.011 12.868 1.00 41.59 127 ARG A C 1
ATOM 989 O O . ARG A 1 127 ? 5.279 8.801 12.978 1.00 41.59 127 ARG A O 1
ATOM 996 N N . ALA A 1 128 ? 5.873 10.749 12.057 1.00 40.06 128 ALA A N 1
ATOM 997 C CA . ALA A 1 128 ? 7.097 10.227 11.458 1.00 40.06 128 ALA A CA 1
ATOM 998 C C . ALA A 1 128 ? 8.254 10.293 12.446 1.00 40.06 128 ALA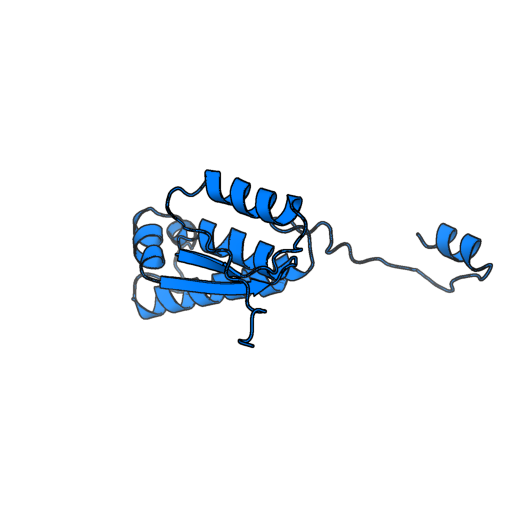 A C 1
ATOM 1000 O O . ALA A 1 128 ? 8.672 11.377 12.848 1.00 40.06 128 ALA A O 1
ATOM 1001 N N . ARG A 1 129 ? 8.819 9.138 12.792 1.00 43.69 129 ARG A N 1
ATOM 1002 C CA . ARG A 1 129 ? 10.166 9.082 13.362 1.00 43.69 129 ARG A CA 1
ATOM 1003 C C . ARG A 1 129 ? 11.130 8.684 12.253 1.00 43.69 129 ARG A C 1
ATOM 1005 O O . ARG A 1 129 ? 11.070 7.563 11.757 1.00 43.69 129 ARG A O 1
ATOM 1012 N N . LEU A 1 130 ? 12.034 9.594 11.881 1.00 36.53 130 LEU A N 1
ATOM 1013 C CA . LEU A 1 130 ? 13.276 9.186 11.230 1.00 36.53 130 LEU A CA 1
ATOM 1014 C C . LEU A 1 130 ? 14.059 8.372 12.259 1.00 36.53 130 LEU A C 1
ATOM 1016 O O . LEU A 1 130 ? 14.641 8.928 13.185 1.00 36.53 130 LEU A O 1
ATOM 1020 N N . TRP A 1 131 ? 14.038 7.053 12.118 1.00 37.88 131 TRP A N 1
ATOM 1021 C CA . TRP A 1 131 ? 14.937 6.186 12.861 1.00 37.88 131 TRP A CA 1
ATOM 1022 C C . TRP A 1 131 ? 16.036 5.732 11.911 1.00 37.88 131 TRP A C 1
ATOM 1024 O O . TRP A 1 131 ? 15.789 4.992 10.960 1.00 37.88 131 TRP A O 1
ATOM 1034 N N . CYS A 1 132 ? 17.238 6.261 12.136 1.00 31.94 132 CYS A N 1
ATOM 1035 C CA . CYS A 1 132 ? 18.432 5.885 11.403 1.00 31.94 132 CYS A CA 1
ATOM 1036 C C . CYS A 1 132 ? 18.862 4.494 11.885 1.00 31.94 132 CYS A C 1
ATOM 1038 O O . CYS A 1 132 ? 19.359 4.354 12.997 1.00 31.94 132 CYS A O 1
ATOM 1040 N N . CYS A 1 133 ? 18.657 3.464 11.064 1.00 36.28 133 CYS A N 1
ATOM 1041 C CA . CYS A 1 133 ? 19.016 2.081 11.400 1.00 36.28 133 CYS A CA 1
ATOM 1042 C C . CYS A 1 133 ? 20.531 1.791 11.250 1.00 36.28 133 CYS A C 1
ATOM 1044 O O . CYS A 1 133 ? 20.958 0.654 11.394 1.00 36.28 133 CYS A O 1
ATOM 1046 N N . CYS A 1 134 ? 21.366 2.806 10.981 1.00 31.66 134 CYS A N 1
ATOM 1047 C CA . CYS A 1 134 ? 22.803 2.637 10.717 1.00 31.66 134 CYS A CA 1
ATOM 1048 C C . CYS A 1 134 ? 23.700 3.541 11.578 1.00 31.66 134 CYS A C 1
ATOM 1050 O O . CYS A 1 134 ? 24.600 4.198 11.064 1.00 31.66 134 CYS A O 1
ATOM 1052 N N . ARG A 1 135 ? 23.494 3.568 12.898 1.00 33.91 135 ARG A N 1
ATOM 1053 C CA . ARG A 1 135 ? 24.591 3.887 13.827 1.00 33.91 135 ARG A CA 1
ATOM 1054 C C . ARG A 1 135 ? 24.731 2.751 14.830 1.00 33.91 135 ARG A C 1
ATOM 1056 O O . ARG A 1 135 ? 24.155 2.781 15.913 1.00 33.91 135 ARG A O 1
ATOM 1063 N N . GLY A 1 136 ? 25.469 1.726 14.405 1.00 34.09 136 GLY A N 1
ATOM 1064 C CA . GLY A 1 136 ? 26.150 0.836 15.334 1.00 34.09 136 GLY A CA 1
ATOM 1065 C C . GLY A 1 136 ? 27.102 1.666 16.191 1.00 34.09 136 GLY A C 1
ATOM 1066 O O . GLY A 1 136 ? 27.694 2.633 15.711 1.00 34.09 136 GLY A O 1
ATOM 1067 N N . ARG A 1 137 ? 27.166 1.322 17.474 1.00 35.81 137 ARG A N 1
ATOM 1068 C CA . ARG A 1 137 ? 28.130 1.872 18.422 1.00 35.81 137 ARG A CA 1
ATOM 1069 C C . ARG A 1 137 ? 29.542 1.542 17.937 1.00 35.81 137 ARG A C 1
ATOM 1071 O O . ARG A 1 137 ? 29.831 0.372 17.706 1.00 35.81 137 ARG A O 1
ATOM 1078 N N . THR A 1 138 ? 30.382 2.562 17.865 1.00 35.66 138 THR A N 1
ATOM 1079 C CA . THR A 1 138 ? 31.786 2.523 18.287 1.00 35.66 138 THR A CA 1
ATOM 1080 C C . THR A 1 138 ? 32.004 3.772 19.110 1.00 35.66 138 THR A C 1
ATOM 1082 O O . THR A 1 138 ? 31.582 4.840 18.603 1.00 35.66 138 THR A O 1
#

Organism: Escherichia coli (NCBI:txid562)

Mean predicted aligned error: 8.15 Å

Secondary structure (DSSP, 8-state):
-HHHHHHHHTS---S------GGG-TTTSSTHHHHHHHHHHHHHHHHHHHTTS--TTS-GGGGGSHHHHHHHTTSEEEEE-SSHHHHHHHHHHHHHT-EEEEE--TTS-HHHHHHHHHHHHTSTT-------S-----

Nearest PDB structures (foldseek):
  3ss9-assembly1_X  TM=9.511E-01  e=4.293E-17  Escherichia coli K-12
  6aa9-assembly1_A  TM=9.576E-01  e=8.818E-16  Salmonella enterica subsp. enterica serovar Typhimurium str. LT2
  3r0z-assembly1_A  TM=9.506E-01  e=1.935E-15  Salmonella enterica subsp. enterica serovar Typhimurium
  3r0x-assembly1_A  TM=9.033E-01  e=2.603E-14  Salmonella enterica subsp. enterica serovar Typhimurium
  5ygr-assembly2_D  TM=7.530E-01  e=5.396E-04  Salmonella enterica subsp. enterica serovar Typhi

Radius of gyration: 19.67 Å; Cα contacts (8 Å, |Δi|>4): 150; chains: 1; bounding box: 53×28×54 Å

pLDDT: mean 83.51, std 20.6, range [31.5, 98.06]

Foldseek 3Di:
DQVVVCVVVVHHDPDDDDDDQQCCDPQQSHPLLPVLLVVLVVVLQVQCVVVVNDDPPDDCVCLQPPVVLVVQCVAEDEEEDLDSSLSNNLLNSLNSNHQYEYEYAPPRDVVSVVSSVVSCVVRPDHDYDHDHPPDDDD

InterPro domains:
  IPR000634 Serine/threonine dehydratase, pyridoxal-phosphate-binding site [PS00165] (22-36)
  IPR001926 Tryptophan synthase beta chain-like, PALP domain [PF00291] (10-117)
  IPR036052 Tryptophan synthase beta chain-like, PALP domain superfamily [G3DSA:3.40.50.1100] (1-29)
  IPR036052 Tryptophan synthase beta chain-like, PALP domain superfamily [G3DSA:3.40.50.1100] (30-118)
  IPR036052 Tryptophan synthase beta chain-like, PALP domain superfamily [SSF53686] (14-116)

Solvent-accessible surface area (backbone atoms only — not comparable to full-atom values): 8152 Å² total; per-residue (Å²): 108,63,74,56,51,27,64,74,69,74,45,87,73,84,80,84,86,82,80,87,66,36,62,69,33,69,101,47,44,2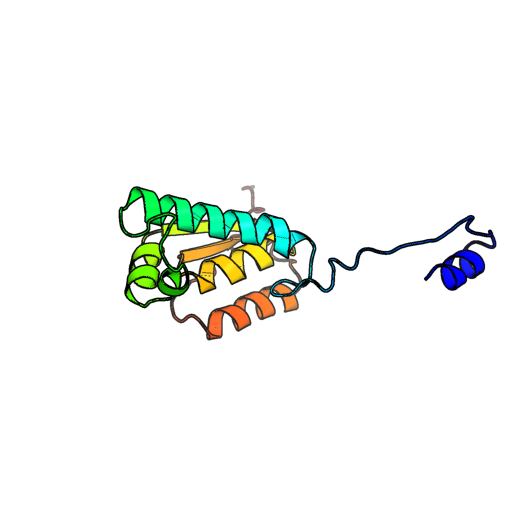5,66,32,41,49,62,30,34,48,54,51,50,53,52,50,51,51,55,32,42,76,69,69,78,45,61,95,85,56,72,69,74,55,50,69,36,73,67,38,24,56,58,35,48,78,42,74,49,78,38,84,33,72,51,57,52,25,48,13,34,47,52,46,31,47,70,46,25,30,40,48,36,58,30,33,56,86,86,43,60,64,66,59,59,47,52,50,52,55,63,40,71,82,45,89,86,70,67,82,57,83,51,67,91,81,72,76,91,129